Protein AF-A0A0P9DM28-F1 (afdb_monomer)

Nearest PDB structures (foldseek):
  2xss-assembly1_A-2  TM=6.482E-01  e=5.827E-01  Homo sapiens
  2mbf-assembly1_A  TM=2.739E-01  e=2.602E+00  Brugia malayi
  8kea-assembly1_W  TM=2.577E-01  e=4.188E+00  unclassified Caudoviricetes
  2ch0-assembly1_A  TM=3.101E-01  e=8.269E+00  Homo sapiens

Mean predicted aligned error: 5.56 Å

Solvent-accessible surface area (backbone atoms only — not comparable to full-atom values): 4418 Å² total; per-residue (Å²): 134,85,79,76,72,75,63,82,55,40,69,58,54,52,49,52,49,53,50,28,60,75,71,67,47,45,48,51,72,50,80,41,73,54,93,96,33,81,80,44,79,49,64,42,53,20,78,41,84,58,96,81,43,57,66,50,51,97,84,59,84,75,91,79,85,80,134

Structure (mmCIF, N/CA/C/O backbone):
data_AF-A0A0P9DM28-F1
#
_entry.id   AF-A0A0P9DM28-F1
#
loop_
_atom_site.group_PDB
_atom_site.id
_atom_site.type_symbol
_atom_site.label_atom_id
_atom_site.label_alt_id
_atom_site.label_comp_id
_atom_site.label_asym_id
_atom_site.label_entity_id
_atom_site.label_seq_id
_atom_site.pdbx_PDB_ins_code
_atom_site.Cartn_x
_atom_site.Cartn_y
_atom_site.Cartn_z
_atom_site.occupancy
_atom_site.B_iso_or_equiv
_atom_site.auth_seq_id
_atom_site.auth_comp_id
_atom_site.auth_asym_id
_atom_site.auth_atom_id
_atom_site.pdbx_PDB_model_num
ATOM 1 N N . MET A 1 1 ? -20.679 15.043 10.393 1.00 37.88 1 MET A N 1
ATOM 2 C CA . MET A 1 1 ? -19.644 14.488 9.497 1.00 37.88 1 MET A CA 1
ATOM 3 C C . MET A 1 1 ? -18.343 14.450 10.292 1.00 37.88 1 MET A C 1
ATOM 5 O O . MET A 1 1 ? -17.828 15.510 10.628 1.00 37.88 1 MET A O 1
ATOM 9 N N . LEU A 1 2 ? -17.911 13.270 10.747 1.00 38.50 2 LEU A N 1
ATOM 10 C CA . LEU A 1 2 ? -16.691 13.124 11.551 1.00 38.50 2 LEU A CA 1
ATOM 11 C C . LEU A 1 2 ? -15.479 13.462 10.675 1.00 38.50 2 LEU A C 1
ATOM 13 O O . LEU A 1 2 ?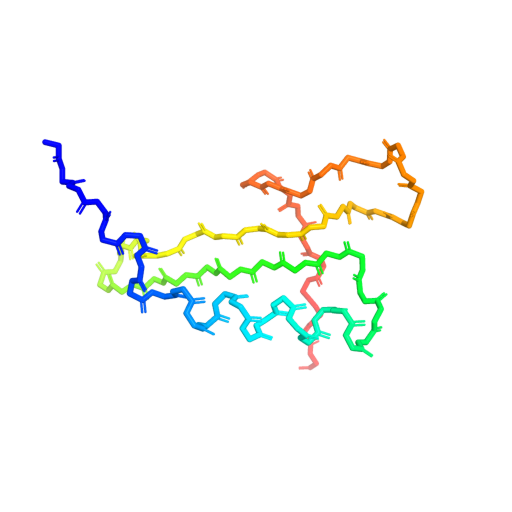 -15.273 12.832 9.641 1.00 38.50 2 LEU A O 1
ATOM 17 N N . LYS A 1 3 ? -14.701 14.476 11.069 1.00 40.06 3 LYS A N 1
ATOM 18 C CA . LYS A 1 3 ? -13.384 14.743 10.483 1.00 40.06 3 LYS A CA 1
ATOM 19 C C . LYS A 1 3 ? -12.483 13.557 10.825 1.00 40.06 3 LYS A C 1
ATOM 21 O O . LYS A 1 3 ? -12.075 13.419 11.975 1.00 40.06 3 LYS A O 1
ATOM 26 N N . LEU A 1 4 ? -12.195 12.708 9.840 1.00 48.97 4 LEU A N 1
ATOM 27 C CA . LEU A 1 4 ? -11.077 11.772 9.909 1.00 48.97 4 LEU A CA 1
ATOM 28 C C . LEU A 1 4 ? -9.820 12.601 10.177 1.00 48.97 4 LEU A C 1
ATOM 30 O O . LEU A 1 4 ? -9.475 13.482 9.392 1.00 48.97 4 LEU A O 1
ATOM 34 N N . ASN A 1 5 ? -9.177 12.372 11.320 1.00 50.22 5 ASN A N 1
ATOM 35 C CA . ASN A 1 5 ? -7.866 12.937 11.614 1.00 50.22 5 ASN A CA 1
ATOM 36 C C . ASN A 1 5 ? -6.861 12.215 10.705 1.00 50.22 5 ASN A C 1
ATOM 38 O O . ASN A 1 5 ? -6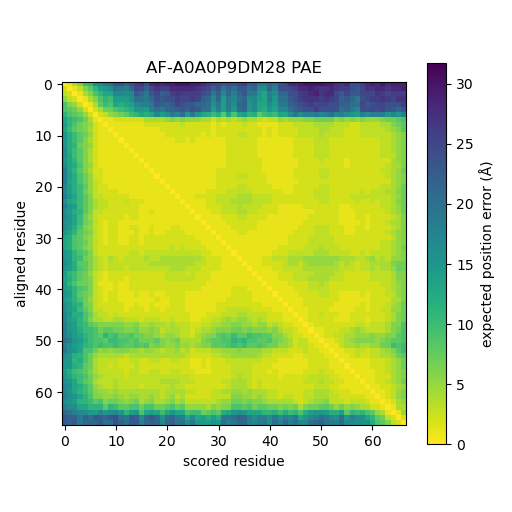.244 11.228 11.101 1.00 50.22 5 ASN A O 1
ATOM 42 N N . THR A 1 6 ? -6.750 12.680 9.461 1.00 56.59 6 THR A N 1
ATOM 43 C CA . THR A 1 6 ? -5.975 12.052 8.376 1.00 56.59 6 THR A CA 1
ATOM 44 C C . THR A 1 6 ? -4.491 11.897 8.698 1.00 56.59 6 THR A C 1
ATOM 46 O O . THR A 1 6 ? -3.804 11.121 8.046 1.00 56.59 6 THR A O 1
ATOM 49 N N . ASN A 1 7 ? -3.993 12.597 9.722 1.00 70.56 7 ASN A N 1
ATOM 50 C CA . ASN A 1 7 ? -2.567 12.641 10.028 1.00 70.56 7 ASN A CA 1
ATOM 51 C C . ASN A 1 7 ? -2.126 11.616 11.081 1.00 70.56 7 ASN A C 1
ATOM 53 O O . ASN A 1 7 ? -0.927 11.414 11.238 1.00 70.56 7 ASN A O 1
ATOM 57 N N . HIS A 1 8 ? -3.040 10.951 11.805 1.00 90.31 8 HIS A N 1
ATOM 58 C CA . HIS A 1 8 ? -2.631 10.017 12.871 1.00 90.31 8 HIS A CA 1
ATOM 59 C C . HIS A 1 8 ? -1.785 8.853 12.334 1.00 90.31 8 HIS A C 1
ATOM 61 O O . HIS A 1 8 ? -0.845 8.415 12.989 1.00 90.31 8 HIS A O 1
ATOM 67 N N . PHE A 1 9 ? -2.091 8.398 11.117 1.00 93.94 9 PHE A N 1
ATOM 68 C CA . PHE A 1 9 ? -1.384 7.310 10.443 1.00 93.94 9 PHE A CA 1
ATOM 69 C C . PHE A 1 9 ? -0.409 7.799 9.364 1.00 93.94 9 PHE A C 1
ATOM 71 O O . PHE A 1 9 ? 0.143 6.982 8.633 1.00 93.94 9 PHE A O 1
ATOM 78 N N . GLN A 1 10 ? -0.153 9.109 9.268 1.00 94.31 10 GLN A N 1
ATOM 79 C CA . GLN A 1 10 ? 0.716 9.670 8.232 1.00 94.31 10 GLN A CA 1
ATOM 80 C C . GLN A 1 10 ? 2.123 9.064 8.282 1.00 94.31 10 GLN A C 1
ATOM 82 O O . GLN A 1 10 ? 2.593 8.568 7.266 1.00 94.31 10 GLN A O 1
ATOM 87 N N . SER A 1 11 ? 2.756 9.010 9.458 1.00 96.12 11 SER A N 1
ATOM 88 C CA . SER A 1 11 ? 4.105 8.440 9.590 1.00 96.12 11 SER A CA 1
ATOM 89 C C . SER A 1 11 ? 4.166 6.952 9.225 1.00 96.12 11 SER A C 1
ATOM 91 O O . SER A 1 11 ? 5.181 6.486 8.716 1.00 96.12 11 SER A O 1
ATOM 93 N N . LEU A 1 12 ? 3.080 6.201 9.444 1.00 96.00 12 LEU A N 1
ATOM 94 C CA . LEU A 1 12 ? 2.982 4.807 9.006 1.00 96.00 12 LEU A CA 1
ATOM 95 C C . LEU A 1 12 ? 2.859 4.712 7.480 1.00 96.00 12 LEU A C 1
ATOM 97 O O . LEU A 1 12 ? 3.561 3.917 6.862 1.00 96.00 12 LEU A O 1
ATOM 101 N N . ASN A 1 13 ? 2.000 5.530 6.871 1.00 96.56 13 ASN A N 1
ATOM 102 C CA . ASN A 1 13 ? 1.832 5.565 5.418 1.00 96.56 13 ASN A CA 1
ATOM 103 C C . ASN A 1 13 ? 3.137 5.997 4.722 1.00 96.56 13 ASN A C 1
ATOM 105 O O . ASN A 1 13 ? 3.537 5.386 3.736 1.00 96.56 13 ASN A O 1
ATOM 109 N N . GLU A 1 14 ? 3.853 6.978 5.277 1.00 97.06 14 GLU A N 1
ATOM 110 C CA . GLU A 1 14 ? 5.183 7.402 4.815 1.00 97.06 14 GLU A CA 1
ATOM 111 C C . GLU A 1 14 ? 6.225 6.288 4.956 1.00 97.06 14 GLU A C 1
ATOM 113 O O . GLU A 1 14 ? 7.010 6.058 4.039 1.00 97.06 14 GLU A O 1
ATOM 118 N N . TYR A 1 15 ? 6.226 5.560 6.076 1.00 97.94 15 TYR A N 1
ATOM 119 C CA . TYR A 1 15 ? 7.103 4.404 6.249 1.00 97.94 15 TYR A CA 1
ATOM 120 C C . TYR A 1 15 ? 6.847 3.338 5.175 1.00 97.94 15 TYR A C 1
ATOM 122 O O . TYR A 1 15 ? 7.785 2.898 4.513 1.00 97.94 15 TYR A O 1
ATOM 130 N N . VAL A 1 16 ? 5.584 2.963 4.950 1.00 97.75 16 VAL A N 1
ATOM 131 C CA . VAL A 1 16 ? 5.205 1.968 3.933 1.00 97.75 16 VAL A CA 1
ATOM 132 C C . VAL A 1 16 ? 5.562 2.445 2.526 1.00 97.75 16 VAL A C 1
ATOM 134 O O . VAL A 1 16 ? 6.092 1.662 1.741 1.00 97.75 16 VAL A O 1
ATOM 137 N N . TYR A 1 17 ? 5.354 3.727 2.222 1.00 97.88 17 TYR A N 1
ATOM 138 C CA . TYR A 1 17 ? 5.796 4.334 0.968 1.00 97.88 17 TYR A CA 1
ATOM 139 C C . TYR A 1 17 ? 7.315 4.222 0.774 1.00 97.88 17 TYR A C 1
ATOM 141 O O . TYR A 1 17 ? 7.781 3.802 -0.283 1.00 97.88 17 TYR A O 1
ATOM 149 N N . ASN A 1 18 ? 8.105 4.526 1.804 1.00 98.44 18 ASN A N 1
ATOM 150 C CA . ASN A 1 18 ? 9.562 4.421 1.723 1.00 98.44 18 ASN A CA 1
ATOM 151 C C . ASN A 1 18 ? 10.027 2.973 1.516 1.00 98.44 18 ASN A C 1
ATOM 153 O O . ASN A 1 18 ? 10.963 2.741 0.753 1.00 98.44 18 ASN A O 1
ATOM 157 N N . ILE A 1 19 ? 9.364 1.994 2.141 1.00 98.38 19 ILE A N 1
ATOM 158 C CA . ILE A 1 19 ? 9.637 0.572 1.893 1.00 98.38 19 ILE A CA 1
ATOM 159 C C . ILE A 1 19 ? 9.260 0.184 0.463 1.00 98.38 19 ILE A C 1
ATOM 161 O O . ILE A 1 19 ? 10.070 -0.456 -0.203 1.00 98.38 19 ILE A O 1
ATOM 165 N N . GLN A 1 20 ? 8.087 0.605 -0.028 1.00 97.44 20 GLN A N 1
ATOM 166 C CA . GLN A 1 20 ? 7.661 0.384 -1.414 1.00 97.44 20 GLN A CA 1
ATOM 167 C C . GLN A 1 20 ? 8.747 0.844 -2.397 1.00 97.44 20 GLN A C 1
ATOM 169 O O . GLN A 1 20 ? 9.128 0.083 -3.287 1.00 97.44 20 GLN A O 1
ATOM 174 N N . LEU A 1 21 ? 9.276 2.058 -2.205 1.00 97.44 21 LEU A N 1
ATOM 175 C CA . LEU A 1 21 ? 10.370 2.594 -3.014 1.00 97.44 21 LEU A CA 1
ATOM 176 C C . LEU A 1 21 ? 11.656 1.771 -2.870 1.00 97.44 21 LEU A C 1
ATOM 178 O O . LEU A 1 21 ? 12.271 1.430 -3.876 1.00 97.44 21 LEU A O 1
ATOM 182 N N . ALA A 1 22 ? 12.050 1.425 -1.641 1.00 98.38 22 ALA A N 1
ATOM 183 C CA . ALA A 1 22 ? 13.300 0.717 -1.362 1.00 98.38 22 ALA A CA 1
ATOM 184 C C . ALA A 1 22 ? 13.371 -0.677 -2.006 1.00 98.38 22 ALA A C 1
ATOM 186 O O . ALA A 1 22 ? 14.455 -1.123 -2.379 1.00 98.38 22 ALA A O 1
ATOM 187 N N . ILE A 1 23 ? 12.230 -1.359 -2.146 1.00 97.00 23 ILE A N 1
ATOM 188 C CA . ILE A 1 23 ? 12.148 -2.689 -2.771 1.00 97.00 23 ILE A CA 1
ATOM 189 C C . ILE A 1 23 ? 11.691 -2.641 -4.237 1.00 97.00 23 ILE A C 1
ATOM 191 O O . ILE A 1 23 ? 11.518 -3.692 -4.848 1.00 97.00 23 ILE A O 1
ATOM 195 N N . HIS A 1 24 ? 11.485 -1.444 -4.797 1.00 96.25 24 HIS A N 1
ATOM 196 C CA . HIS A 1 24 ? 10.940 -1.222 -6.141 1.00 96.25 24 HIS A CA 1
ATOM 197 C C . HIS A 1 24 ? 9.586 -1.914 -6.391 1.00 96.25 24 HIS A C 1
ATOM 199 O O . HIS A 1 24 ? 9.307 -2.380 -7.497 1.00 96.25 24 HIS A O 1
ATOM 205 N N . ALA A 1 25 ? 8.725 -1.981 -5.372 1.00 95.56 25 ALA A N 1
ATOM 206 C CA . ALA A 1 25 ? 7.366 -2.481 -5.543 1.00 95.56 25 ALA A CA 1
ATOM 207 C C . ALA A 1 25 ? 6.512 -1.468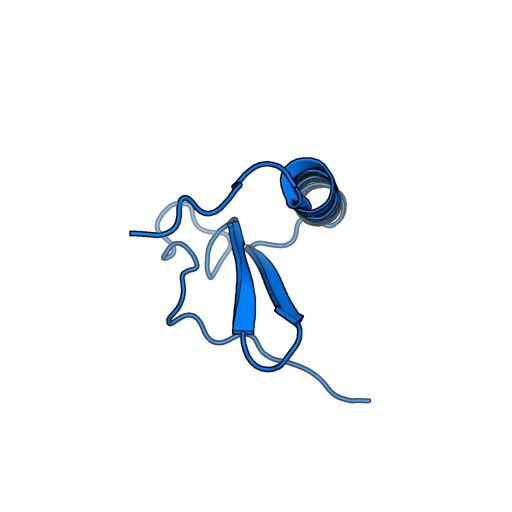 -6.323 1.00 95.56 25 ALA A C 1
ATOM 209 O O . ALA A 1 25 ? 6.544 -0.261 -6.066 1.00 95.56 25 ALA A O 1
ATOM 210 N N . THR A 1 26 ? 5.695 -1.961 -7.252 1.00 96.19 26 THR A N 1
ATOM 211 C CA . THR A 1 26 ? 4.839 -1.116 -8.102 1.00 96.19 26 THR A CA 1
ATOM 212 C C . T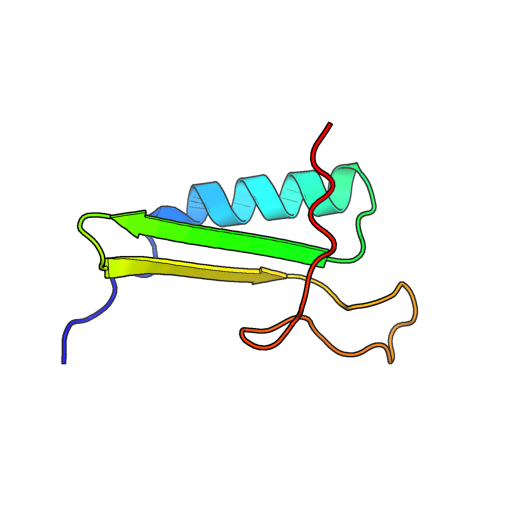HR A 1 26 ? 3.701 -0.450 -7.329 1.00 96.19 26 THR A C 1
ATOM 214 O O . THR A 1 26 ? 3.275 0.644 -7.699 1.00 96.19 26 THR A O 1
ATOM 217 N N . ALA A 1 27 ? 3.245 -1.054 -6.227 1.00 96.25 27 ALA A N 1
ATOM 218 C CA . ALA A 1 27 ? 2.192 -0.515 -5.375 1.00 96.25 27 ALA A CA 1
ATOM 219 C C . ALA A 1 27 ? 2.326 -0.938 -3.908 1.00 96.25 27 ALA A C 1
ATOM 221 O O . ALA A 1 27 ? 2.938 -1.956 -3.586 1.00 96.25 27 ALA A O 1
ATOM 222 N N . ALA A 1 28 ? 1.685 -0.169 -3.032 1.00 96.38 28 ALA A N 1
ATOM 223 C CA . ALA A 1 28 ? 1.467 -0.494 -1.631 1.00 96.38 28 ALA A CA 1
ATOM 224 C C . ALA A 1 28 ? 0.110 0.044 -1.156 1.00 96.38 28 ALA A C 1
ATOM 226 O O . ALA A 1 28 ? -0.442 0.991 -1.723 1.00 96.38 28 ALA A O 1
ATOM 227 N N . ALA A 1 29 ? -0.425 -0.554 -0.096 1.00 95.81 29 ALA A N 1
ATOM 228 C CA . ALA A 1 29 ? -1.650 -0.101 0.547 1.00 95.81 29 ALA A CA 1
ATOM 229 C C . ALA A 1 29 ? -1.592 -0.360 2.056 1.00 95.81 29 ALA A C 1
ATOM 231 O O . ALA A 1 29 ? -0.964 -1.320 2.504 1.00 95.81 29 ALA A O 1
ATOM 232 N N . THR A 1 30 ? -2.272 0.476 2.839 1.00 95.25 30 THR A N 1
ATOM 233 C CA . THR A 1 30 ? -2.495 0.255 4.272 1.00 95.25 30 THR A CA 1
ATOM 234 C C . THR A 1 30 ? -3.989 0.313 4.570 1.00 95.25 30 THR A C 1
ATOM 236 O O . THR A 1 30 ? -4.687 1.251 4.183 1.00 95.25 30 THR A O 1
ATOM 239 N N . TYR A 1 31 ? -4.486 -0.703 5.275 1.00 93.88 31 TYR A N 1
ATOM 240 C CA . TYR A 1 31 ? -5.891 -0.822 5.657 1.00 93.88 31 TYR A CA 1
ATOM 241 C C . TYR A 1 31 ? -5.974 -1.191 7.137 1.00 93.88 31 TYR A C 1
ATOM 243 O O . TYR A 1 31 ? -5.538 -2.271 7.534 1.00 93.88 31 TYR A O 1
ATOM 251 N N . ILE A 1 32 ? -6.464 -0.274 7.973 1.00 94.69 32 ILE A N 1
ATOM 252 C CA . ILE A 1 32 ? -6.452 -0.426 9.434 1.00 94.69 32 ILE A CA 1
ATOM 253 C C . ILE A 1 32 ? -7.880 -0.422 9.948 1.00 94.69 32 ILE A C 1
ATOM 255 O O . ILE A 1 32 ? -8.613 0.558 9.790 1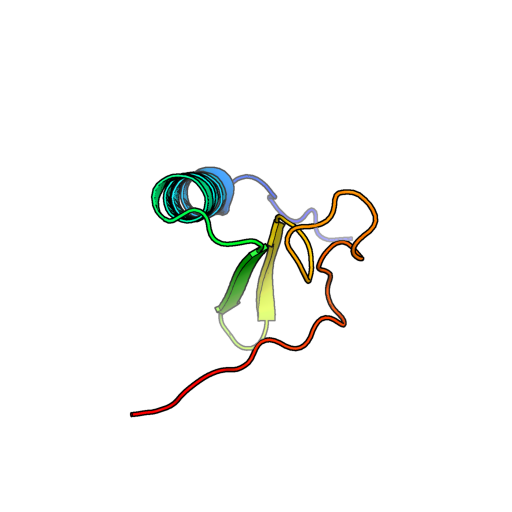.00 94.69 32 ILE A O 1
ATOM 259 N N . ILE A 1 33 ? -8.240 -1.512 10.621 1.00 95.44 33 ILE A N 1
ATOM 260 C CA . ILE A 1 33 ? -9.548 -1.709 11.235 1.00 95.44 33 ILE A CA 1
ATOM 261 C C . ILE A 1 33 ? -9.375 -1.678 12.753 1.00 95.44 33 ILE A C 1
ATOM 263 O O . ILE A 1 33 ? -8.522 -2.369 13.309 1.00 95.44 33 ILE A O 1
ATOM 267 N N . LYS A 1 34 ? -10.194 -0.877 13.434 1.00 93.81 34 LYS A N 1
ATOM 268 C CA . LYS A 1 34 ? -10.284 -0.835 14.896 1.00 93.81 34 LYS A CA 1
ATOM 269 C C . LYS A 1 34 ? -11.749 -0.812 15.300 1.00 93.81 34 LYS A C 1
ATOM 271 O O . LYS A 1 34 ? -12.477 0.074 14.864 1.00 93.81 34 LYS A O 1
ATOM 276 N N . ASN A 1 35 ? -12.157 -1.741 16.165 1.00 96.94 35 ASN A N 1
ATOM 277 C CA . ASN A 1 35 ? -13.545 -1.874 16.626 1.00 96.94 35 ASN A CA 1
ATOM 278 C C . ASN A 1 35 ? -14.531 -1.908 15.441 1.00 96.94 35 ASN A C 1
ATOM 280 O O . ASN A 1 35 ? -15.426 -1.067 15.351 1.00 96.94 35 ASN A O 1
ATOM 284 N N . ASP A 1 36 ? -14.273 -2.802 14.482 1.00 95.75 36 ASP A N 1
ATOM 285 C CA . ASP A 1 36 ? -15.062 -2.986 13.252 1.00 95.75 36 ASP A CA 1
ATOM 286 C C . ASP A 1 36 ? -15.217 -1.731 12.372 1.00 95.75 36 ASP A C 1
ATOM 288 O O . ASP A 1 36 ? -16.048 -1.682 11.469 1.00 95.75 36 ASP A O 1
ATOM 292 N N . THR A 1 37 ? -14.396 -0.705 12.609 1.00 94.31 37 THR A N 1
ATOM 293 C CA . THR A 1 37 ? -14.403 0.551 11.858 1.00 94.31 37 THR A CA 1
ATOM 294 C C . THR A 1 37 ? -13.075 0.741 11.141 1.00 94.31 37 THR A C 1
ATOM 296 O O . THR A 1 37 ? -12.006 0.566 11.730 1.00 94.31 37 THR A O 1
ATOM 299 N N . ILE A 1 38 ? -13.136 1.147 9.874 1.00 93.62 38 ILE A N 1
ATOM 300 C CA . ILE A 1 38 ? -11.960 1.538 9.093 1.00 93.62 38 ILE A CA 1
ATOM 301 C C . ILE A 1 38 ? -11.466 2.881 9.635 1.00 93.62 38 ILE A C 1
ATOM 303 O O . ILE A 1 38 ? -12.166 3.892 9.553 1.00 93.62 38 ILE A O 1
ATOM 307 N N . VAL A 1 39 ? -10.268 2.891 10.217 1.00 94.44 39 VAL A N 1
ATOM 308 C CA . VAL A 1 39 ? -9.648 4.102 10.784 1.00 94.44 39 VAL A CA 1
ATOM 309 C C . VAL A 1 39 ? -8.538 4.669 9.900 1.00 94.44 39 VAL A C 1
ATOM 311 O O . VAL A 1 39 ? -8.138 5.814 10.102 1.00 94.44 39 VAL A O 1
ATOM 314 N N . ASN A 1 40 ? -8.065 3.897 8.917 1.00 94.19 40 ASN A N 1
ATOM 315 C CA . ASN A 1 40 ? -7.171 4.347 7.852 1.00 94.19 40 ASN A CA 1
ATOM 316 C C . ASN A 1 40 ? -7.310 3.447 6.625 1.00 94.19 40 ASN A C 1
ATOM 318 O O . ASN A 1 40 ? -7.287 2.222 6.746 1.00 94.19 40 ASN A O 1
ATOM 322 N N . GLU A 1 41 ? -7.369 4.079 5.463 1.00 94.88 41 GLU A N 1
ATOM 323 C CA . GLU A 1 41 ? -7.335 3.444 4.155 1.00 94.88 41 GLU A CA 1
ATOM 324 C C . GLU A 1 41 ? -6.475 4.330 3.250 1.00 94.88 41 GLU A C 1
ATOM 326 O O . GLU A 1 41 ? -6.765 5.515 3.068 1.00 94.88 41 GLU A O 1
ATOM 331 N N . TRP A 1 42 ? -5.368 3.784 2.754 1.00 95.81 42 TRP A N 1
ATOM 332 C CA . TRP A 1 42 ? -4.386 4.526 1.972 1.00 95.81 42 TRP A CA 1
ATOM 333 C C . TRP A 1 42 ? -3.755 3.638 0.900 1.00 95.81 42 TRP A C 1
ATOM 335 O O . TRP A 1 42 ? -3.553 2.440 1.104 1.00 95.81 42 TRP A O 1
ATOM 345 N N . TYR A 1 43 ? -3.433 4.253 -0.237 1.00 96.00 43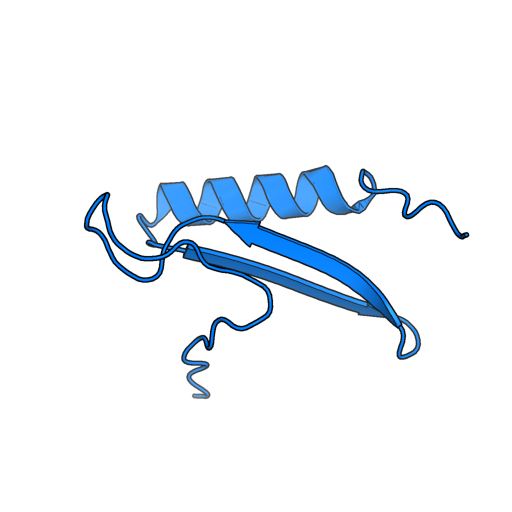 TYR A N 1
ATOM 346 C CA . TYR A 1 43 ? -2.949 3.599 -1.449 1.00 96.00 43 TYR A CA 1
ATOM 347 C C . TYR A 1 43 ? -1.791 4.393 -2.055 1.00 96.00 43 TYR A C 1
ATOM 349 O O . TYR A 1 43 ? -1.810 5.625 -2.047 1.00 96.00 43 TYR A O 1
ATOM 357 N N . SER A 1 44 ? -0.822 3.691 -2.637 1.00 96.38 44 SER A N 1
ATOM 358 C CA . SER A 1 44 ? 0.279 4.269 -3.404 1.00 96.38 44 SER A CA 1
ATOM 359 C C . SER A 1 44 ? 0.667 3.365 -4.568 1.00 96.38 44 SER A C 1
ATOM 361 O O . SER A 1 44 ? 0.669 2.141 -4.446 1.00 96.38 44 SER A O 1
ATOM 363 N N . GLY A 1 45 ? 1.046 3.977 -5.690 1.00 95.94 45 GLY A N 1
ATOM 364 C CA . GLY A 1 45 ? 1.550 3.275 -6.865 1.00 95.94 45 GLY A CA 1
ATOM 365 C C . GLY A 1 45 ? 0.467 2.797 -7.832 1.00 95.94 45 GLY A C 1
ATOM 366 O O . GLY A 1 45 ? -0.614 3.384 -7.939 1.00 95.94 45 GLY A O 1
ATOM 367 N N . ARG A 1 46 ? 0.800 1.770 -8.616 1.00 96.38 46 ARG A N 1
ATOM 368 C CA . ARG A 1 46 ? 0.059 1.333 -9.808 1.00 96.38 46 ARG A CA 1
ATOM 369 C C . ARG A 1 46 ? 0.085 -0.187 -9.936 1.00 96.38 46 ARG A C 1
ATOM 371 O O . ARG A 1 46 ? 0.940 -0.854 -9.365 1.00 96.38 46 ARG A O 1
ATOM 378 N N . HIS A 1 47 ? -0.845 -0.734 -10.709 1.00 94.50 47 HIS A N 1
ATOM 379 C CA . HIS A 1 47 ? -0.981 -2.179 -10.897 1.00 94.50 47 HIS A CA 1
ATOM 380 C C . HIS A 1 47 ? 0.209 -2.840 -11.617 1.00 94.50 47 HIS A C 1
ATOM 382 O O . HIS A 1 47 ? 0.360 -4.054 -11.529 1.00 94.50 47 HIS A O 1
ATOM 388 N N . ASP A 1 48 ? 1.044 -2.068 -12.317 1.00 93.06 48 ASP A N 1
ATOM 389 C CA . ASP A 1 48 ? 2.198 -2.557 -13.076 1.00 93.06 48 ASP A CA 1
ATOM 390 C C . ASP A 1 48 ? 3.244 -1.431 -13.236 1.00 93.06 48 ASP A C 1
ATOM 392 O O . ASP A 1 48 ? 2.973 -0.277 -12.900 1.00 93.06 48 ASP A O 1
ATOM 396 N N . SER A 1 49 ? 4.431 -1.772 -13.734 1.00 90.62 49 SER A N 1
ATOM 397 C CA . SER A 1 49 ? 5.579 -0.880 -13.941 1.00 90.62 49 SER A CA 1
ATOM 398 C C . SER A 1 49 ? 5.359 0.238 -14.973 1.00 90.62 49 SER A C 1
ATOM 400 O O . SER A 1 49 ? 5.905 1.322 -14.765 1.00 90.62 49 SER A O 1
ATOM 402 N N . PRO A 1 50 ? 4.608 0.037 -16.079 1.00 92.75 50 PRO A N 1
ATOM 403 C CA . PRO A 1 50 ? 4.383 1.093 -17.063 1.00 92.75 50 PRO A CA 1
ATOM 404 C C . PRO A 1 50 ? 3.691 2.336 -16.485 1.00 92.75 50 PRO A C 1
ATOM 406 O O . PRO A 1 50 ? 2.748 2.245 -15.694 1.00 92.75 50 PRO A O 1
ATOM 409 N N . GLU A 1 51 ? 4.117 3.520 -16.936 1.00 85.81 51 GLU A N 1
ATOM 410 C CA . GLU A 1 51 ? 3.563 4.817 -16.514 1.00 85.81 51 GLU A CA 1
ATOM 411 C C . GLU A 1 51 ? 2.109 5.060 -16.950 1.00 85.81 51 GLU A C 1
ATOM 413 O O . GLU A 1 51 ? 1.506 6.064 -16.570 1.00 85.81 51 GLU A O 1
ATOM 418 N N . ASP A 1 52 ? 1.507 4.178 -17.734 1.00 92.38 52 ASP A N 1
ATOM 419 C CA . ASP A 1 52 ? 0.097 4.204 -18.121 1.00 92.38 52 ASP A CA 1
ATOM 420 C C . ASP A 1 52 ? -0.747 3.162 -17.364 1.00 92.38 52 ASP A C 1
ATOM 422 O O . ASP A 1 52 ? -1.976 3.216 -17.421 1.00 92.38 52 ASP A O 1
ATOM 426 N N . SER A 1 53 ? -0.124 2.289 -16.559 1.00 94.00 53 SER A N 1
ATOM 427 C CA . SER A 1 53 ? -0.821 1.294 -15.729 1.00 94.00 53 SER A CA 1
ATOM 428 C C . SER A 1 53 ? -1.816 1.945 -14.763 1.00 94.00 53 SER A C 1
ATOM 430 O O . SER A 1 53 ? -1.614 3.067 -14.310 1.00 94.00 53 SER A O 1
ATOM 432 N N . GLN A 1 54 ? -2.917 1.292 -14.403 1.00 94.94 54 GLN A N 1
ATOM 433 C CA . GLN A 1 54 ? -3.906 1.949 -13.542 1.00 94.94 54 GLN A CA 1
ATOM 434 C C . GLN A 1 54 ? -3.366 2.190 -12.119 1.00 94.94 54 GLN A C 1
ATOM 436 O O . GLN A 1 54 ? -2.737 1.294 -11.550 1.00 94.94 54 GLN A O 1
ATOM 441 N N . PRO A 1 55 ? -3.621 3.366 -11.512 1.00 96.06 55 PRO A N 1
ATOM 442 C CA . PRO A 1 55 ? -3.338 3.592 -10.099 1.00 96.06 55 PRO A CA 1
ATOM 443 C C . PRO A 1 55 ? -4.126 2.630 -9.209 1.00 96.06 55 PRO A C 1
ATOM 445 O O . PRO A 1 55 ? -5.307 2.363 -9.466 1.00 96.06 55 PRO A O 1
ATOM 448 N N . VAL A 1 56 ? -3.497 2.152 -8.135 1.00 96.62 56 VAL A N 1
ATOM 449 C CA . VAL A 1 56 ? -4.214 1.347 -7.140 1.00 96.62 56 VAL A CA 1
ATOM 450 C C . VAL A 1 56 ? -5.199 2.206 -6.345 1.00 96.62 56 VAL A C 1
ATOM 452 O O . VAL A 1 56 ? -4.979 3.394 -6.113 1.00 96.62 56 VAL A O 1
ATOM 455 N N . ASN A 1 57 ? -6.320 1.614 -5.952 1.00 95.50 57 ASN A N 1
ATOM 456 C CA . ASN A 1 57 ? -7.408 2.279 -5.244 1.00 95.50 57 ASN A CA 1
ATOM 457 C C . ASN A 1 57 ? -8.227 1.267 -4.423 1.00 95.50 57 ASN A C 1
ATOM 459 O O . ASN A 1 57 ? -7.922 0.078 -4.401 1.00 95.50 57 ASN A O 1
ATOM 463 N N . GLN A 1 58 ? -9.316 1.727 -3.804 1.00 94.69 58 GLN A N 1
ATOM 464 C CA . GLN A 1 58 ? -10.222 0.907 -2.983 1.00 94.69 58 GLN A CA 1
ATOM 465 C C . GLN A 1 58 ? -10.794 -0.351 -3.661 1.00 94.69 58 GLN A C 1
ATOM 467 O O . GLN A 1 58 ? -11.244 -1.269 -2.984 1.00 94.69 58 GLN A O 1
ATOM 472 N N . LYS A 1 59 ? -10.810 -0.411 -4.999 1.00 95.06 59 LYS A N 1
ATOM 473 C CA . LYS A 1 59 ? -11.290 -1.571 -5.768 1.00 95.06 59 LYS A CA 1
ATOM 474 C C . LYS A 1 59 ? -10.162 -2.491 -6.234 1.00 95.06 59 LYS A C 1
ATOM 476 O O . LYS A 1 59 ? -10.445 -3.526 -6.836 1.00 95.06 59 LYS A O 1
ATOM 481 N N . SER A 1 60 ? -8.906 -2.114 -6.009 1.00 94.19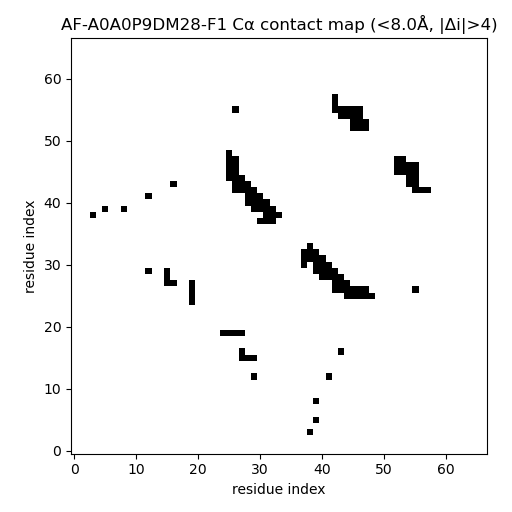 60 SER A N 1
ATOM 482 C CA . SER A 1 60 ? -7.750 -2.911 -6.403 1.00 94.19 60 SER A CA 1
ATOM 483 C C . SER A 1 60 ? -7.696 -4.205 -5.603 1.00 94.19 60 SER A C 1
ATOM 485 O O . SER A 1 60 ? -7.867 -4.213 -4.386 1.00 94.19 60 SER A O 1
ATOM 487 N N . GLN A 1 61 ? -7.428 -5.306 -6.297 1.00 91.06 61 GLN A N 1
ATOM 488 C CA . GLN A 1 61 ? -7.193 -6.607 -5.683 1.00 91.06 61 GLN A CA 1
ATOM 489 C C . GLN A 1 61 ? -5.689 -6.852 -5.632 1.00 91.06 61 GLN A C 1
ATOM 491 O O . GLN A 1 61 ? -5.002 -6.726 -6.646 1.00 91.06 61 GLN A O 1
ATOM 496 N N . PHE A 1 62 ? -5.189 -7.182 -4.445 1.00 89.00 62 PHE A N 1
ATOM 497 C CA . PHE A 1 62 ? -3.806 -7.588 -4.234 1.00 89.00 62 PHE A CA 1
ATOM 498 C C . PHE A 1 62 ? -3.770 -9.101 -4.042 1.00 89.00 62 PHE A C 1
ATOM 500 O O . PHE A 1 62 ? -4.611 -9.659 -3.336 1.00 89.00 62 PHE A O 1
ATOM 507 N N . ASN A 1 63 ? -2.788 -9.762 -4.650 1.00 87.25 63 ASN A N 1
ATOM 508 C CA . ASN A 1 63 ? -2.544 -11.173 -4.385 1.00 87.25 63 ASN A CA 1
ATOM 509 C C . ASN A 1 63 ? -1.947 -11.301 -2.981 1.00 87.25 63 ASN A C 1
ATOM 511 O O . ASN A 1 63 ? -0.803 -10.909 -2.758 1.00 87.25 63 ASN A O 1
ATOM 515 N N . VAL A 1 64 ? -2.721 -11.833 -2.040 1.00 82.56 64 VAL A N 1
ATOM 516 C CA . VAL A 1 64 ? -2.237 -12.168 -0.698 1.00 82.56 64 VAL A CA 1
ATOM 517 C C . VAL A 1 64 ? -1.844 -13.639 -0.726 1.00 82.56 64 VAL A C 1
ATOM 519 O O . VAL A 1 64 ? -2.706 -14.515 -0.801 1.00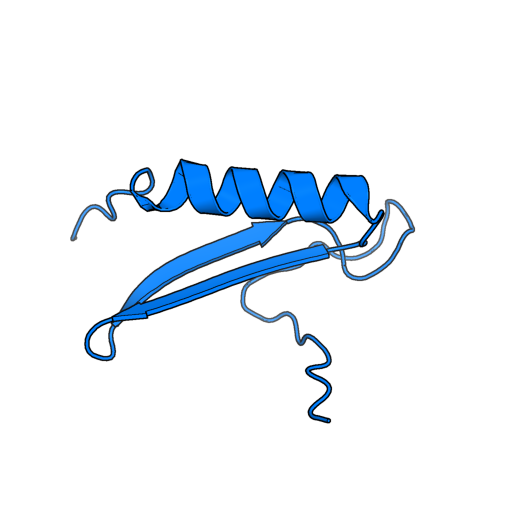 82.56 64 VAL A O 1
ATOM 522 N N . LEU A 1 65 ? -0.539 -13.907 -0.763 1.00 81.06 65 LEU A N 1
ATOM 523 C CA . LEU A 1 65 ? -0.021 -15.260 -0.598 1.00 81.06 65 LEU A CA 1
ATOM 524 C C . LEU A 1 65 ? -0.050 -15.601 0.891 1.00 81.06 65 LEU A C 1
ATOM 526 O O . LEU A 1 65 ? 0.446 -14.834 1.713 1.00 81.06 65 LEU A O 1
ATOM 530 N N . ASN A 1 66 ? -0.628 -16.752 1.211 1.00 60.81 66 ASN A N 1
ATOM 531 C CA . ASN A 1 66 ? -0.548 -17.347 2.536 1.00 60.81 66 ASN A CA 1
ATOM 532 C C . ASN A 1 66 ? 0.441 -18.512 2.421 1.00 60.81 66 ASN A C 1
ATOM 534 O O . ASN A 1 66 ? 0.252 -19.364 1.549 1.00 60.81 66 ASN A O 1
ATOM 538 N N . GLU A 1 67 ? 1.490 -18.508 3.240 1.00 54.00 67 GLU A N 1
ATOM 539 C CA . GLU A 1 67 ? 2.415 -19.642 3.394 1.00 54.00 67 GLU A CA 1
ATOM 540 C C . GLU A 1 67 ? 1.825 -20.711 4.323 1.00 54.00 67 GLU A C 1
ATOM 542 O O . GLU A 1 67 ? 1.186 -20.326 5.333 1.00 54.00 67 GLU A O 1
#

pLDDT: mean 88.62, std 15.7, range [37.88, 98.44]

Radius of gyration: 13.38 Å; Cα contacts (8 Å, |Δi|>4): 66; chains: 1; bounding box: 33×34×35 Å

Sequence (67 aa):
MLKLNTNHFQSLNEYVYNIQLAIHATAAATYIIKNDTIVNEWY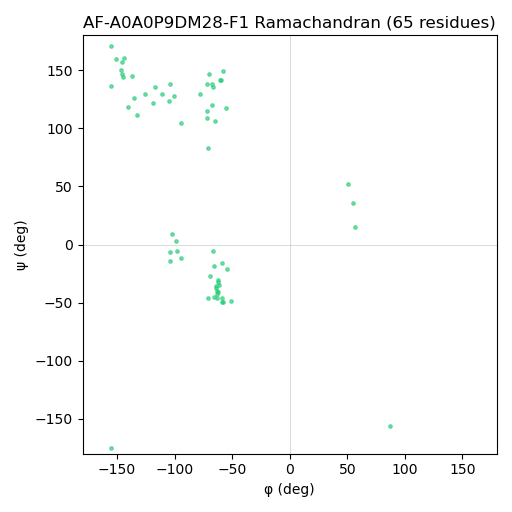SGRHDSPEDSQPVNQKSQFNVLNE

Foldseek 3Di:
DDPLPQCPCVVVVVVQVVVCVVVVPQKDWDWDADPNDTSDTDIDGAPDDDPPGHGDDPPDDDDDDDD

Secondary structure (DSSP, 8-state):
-----TTTTHHHHHHHHHHHHHTT-SEEEEEEEETTEEEEEEEEEBSSSSTTSPBP-TT--------